Protein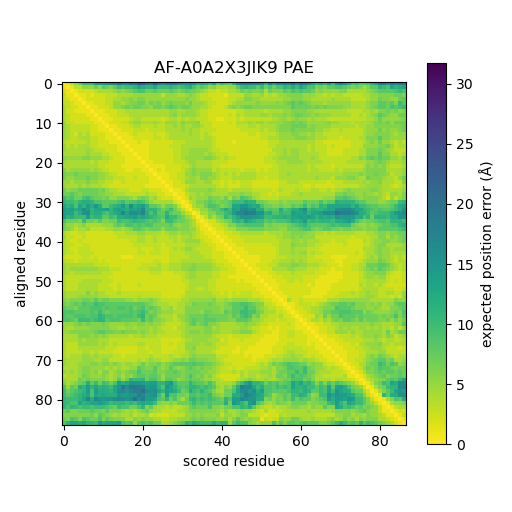 AF-A0A2X3JIK9-F1 (afdb_monomer)

Solvent-accessible surface area (backbone atoms only — not comparable to full-atom values): 5558 Å² total; per-residue (Å²): 132,72,75,82,64,86,90,65,76,93,85,82,82,79,79,94,63,52,96,82,71,41,65,70,62,54,59,35,82,33,58,60,94,71,64,46,97,95,49,74,58,70,52,69,30,84,69,65,54,39,33,42,35,30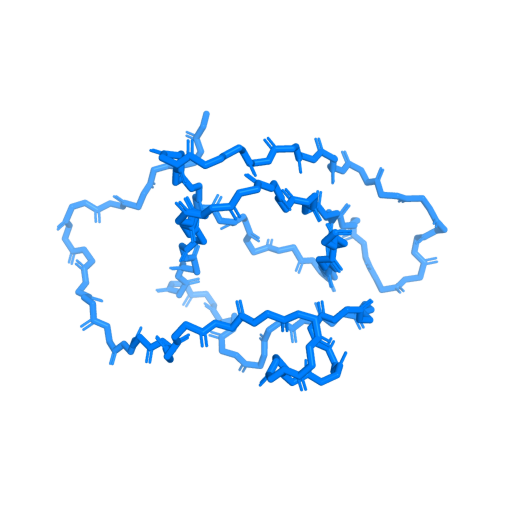,25,79,40,85,76,60,90,63,64,80,37,80,44,80,39,44,47,82,37,72,47,50,56,74,94,44,54,15,34,28,43,45,114

InterPro domains:
  IPR014510 Tellurite resistance predicted, YeaR [PIRSF020632] (1-75)
  IPR014710 RmlC-like jelly roll fold [G3DSA:2.60.120.10] (1-80)
  IPR015392 TehB/YeaR-like domain [PF09313] (12-72)

pLDDT: mean 84.68, std 9.93, range [57.59, 94.69]

Structure (mmCIF, N/CA/C/O backbone):
data_AF-A0A2X3JIK9-F1
#
_entry.id   AF-A0A2X3JIK9-F1
#
loop_
_atom_site.group_PDB
_atom_site.id
_atom_site.type_symbol
_atom_site.label_atom_id
_atom_site.label_alt_id
_atom_site.label_comp_id
_atom_site.label_asym_id
_atom_site.label_entity_id
_atom_site.label_seq_id
_atom_site.pdbx_PDB_ins_code
_atom_site.Cartn_x
_atom_site.Cartn_y
_atom_site.Cartn_z
_atom_site.occupancy
_atom_site.B_iso_or_equiv
_atom_site.auth_seq_id
_atom_site.auth_comp_id
_atom_site.auth_asym_id
_atom_site.auth_atom_id
_atom_site.pdbx_PDB_model_num
ATOM 1 N N . MET A 1 1 ? -1.419 -14.743 -1.741 1.00 65.19 1 MET A N 1
ATOM 2 C CA . MET A 1 1 ? -1.253 -13.561 -0.861 1.00 65.19 1 MET A CA 1
ATOM 3 C C . MET A 1 1 ? 0.238 -13.318 -0.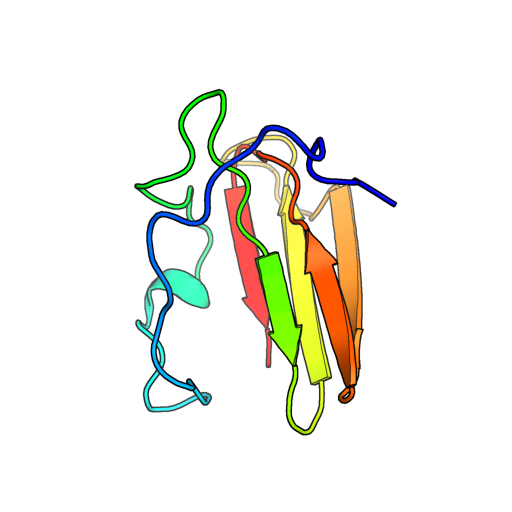691 1.00 65.19 1 MET A C 1
ATOM 5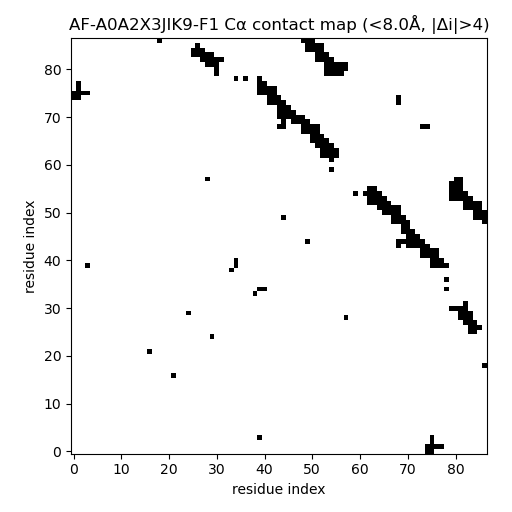 O O . MET A 1 1 ? 0.938 -14.290 -0.454 1.00 65.19 1 MET A O 1
ATOM 9 N N . LEU A 1 2 ? 0.737 -12.090 -0.875 1.00 79.00 2 LEU A N 1
ATOM 10 C CA . LEU A 1 2 ? 2.164 -11.804 -0.685 1.00 79.00 2 LEU A CA 1
ATOM 11 C C . LEU A 1 2 ? 2.499 -11.871 0.811 1.00 79.00 2 LEU A C 1
ATOM 13 O O . LEU A 1 2 ? 1.837 -11.210 1.613 1.00 79.00 2 LEU A O 1
ATOM 17 N N . GLN A 1 3 ? 3.509 -12.657 1.176 1.00 85.06 3 GLN A N 1
ATOM 18 C CA . GLN A 1 3 ? 4.013 -12.743 2.544 1.00 85.06 3 GLN A CA 1
ATOM 19 C C . GLN A 1 3 ? 5.383 -12.077 2.633 1.00 85.06 3 GLN A C 1
ATOM 21 O O . GLN A 1 3 ? 6.240 -12.293 1.780 1.00 85.06 3 GLN A O 1
ATOM 26 N N . ILE A 1 4 ? 5.568 -11.251 3.662 1.00 86.56 4 ILE A N 1
ATOM 27 C CA . ILE A 1 4 ? 6.867 -10.654 3.971 1.00 86.56 4 ILE A CA 1
ATOM 28 C C . ILE A 1 4 ? 7.718 -11.751 4.626 1.00 86.56 4 ILE A C 1
ATOM 30 O O . ILE A 1 4 ? 7.241 -12.356 5.591 1.00 86.56 4 ILE A O 1
ATOM 34 N N . PRO A 1 5 ? 8.937 -12.032 4.133 1.00 90.12 5 PRO A N 1
ATOM 35 C CA . PRO A 1 5 ? 9.802 -13.037 4.740 1.00 90.12 5 PRO A CA 1
ATOM 36 C C . PRO A 1 5 ? 10.095 -12.729 6.215 1.00 90.12 5 PRO A C 1
ATOM 38 O O . PRO A 1 5 ? 10.255 -11.573 6.603 1.00 90.12 5 PRO A O 1
ATOM 41 N N . GLN A 1 6 ? 10.191 -13.767 7.047 1.00 91.62 6 GLN A N 1
ATOM 42 C CA . GLN A 1 6 ? 10.283 -13.627 8.507 1.00 91.62 6 GLN A CA 1
ATOM 43 C C . GLN A 1 6 ? 11.552 -12.900 8.987 1.00 91.62 6 GLN A C 1
ATOM 45 O O . GLN A 1 6 ? 11.564 -12.333 10.074 1.00 91.62 6 GLN A O 1
ATOM 50 N N . ASN A 1 7 ? 12.612 -12.891 8.180 1.00 93.62 7 ASN A N 1
ATOM 51 C CA . ASN A 1 7 ? 13.870 -12.210 8.486 1.00 93.62 7 ASN A CA 1
ATOM 52 C C . ASN A 1 7 ? 13.834 -10.690 8.234 1.00 93.62 7 ASN A C 1
ATOM 54 O O . ASN A 1 7 ? 14.841 -10.018 8.452 1.00 93.62 7 ASN A O 1
ATOM 58 N N . TYR A 1 8 ? 12.716 -10.142 7.750 1.00 91.19 8 TYR A N 1
ATOM 59 C CA . TYR A 1 8 ? 12.568 -8.704 7.542 1.00 91.19 8 TYR A CA 1
ATOM 60 C C . TYR A 1 8 ? 12.298 -7.984 8.861 1.00 91.19 8 TYR A C 1
ATOM 62 O O . TYR A 1 8 ? 11.596 -8.479 9.739 1.00 91.19 8 TYR A O 1
ATOM 70 N N . ILE A 1 9 ? 12.831 -6.769 8.972 1.00 92.94 9 ILE A N 1
ATOM 71 C CA . ILE A 1 9 ? 12.745 -5.951 10.181 1.00 92.94 9 ILE A CA 1
ATOM 72 C C . ILE A 1 9 ? 11.760 -4.806 9.939 1.00 92.94 9 ILE A C 1
ATOM 74 O O . ILE A 1 9 ? 11.756 -4.179 8.878 1.00 92.94 9 ILE A O 1
ATOM 78 N N . HIS A 1 10 ? 10.927 -4.513 10.935 1.00 91.62 10 HIS A N 1
ATOM 79 C CA . HIS A 1 10 ? 10.043 -3.354 10.908 1.00 91.62 10 HIS A 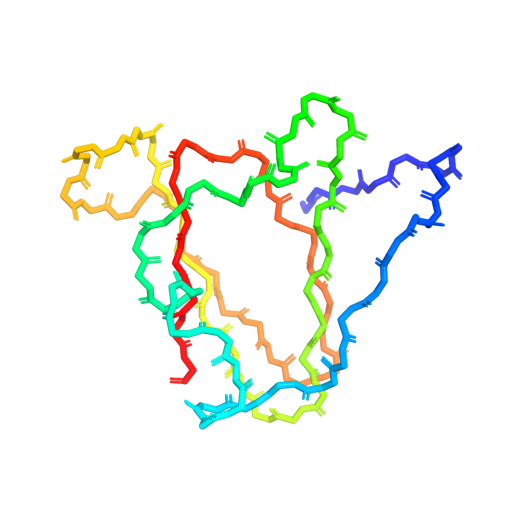CA 1
ATOM 80 C C . HIS A 1 10 ? 10.851 -2.056 11.047 1.00 91.62 10 HIS A C 1
ATOM 82 O O . HIS A 1 10 ? 11.530 -1.853 12.050 1.00 91.62 10 HIS A O 1
ATOM 88 N N . THR A 1 11 ? 10.755 -1.163 10.060 1.00 90.50 11 THR A N 1
ATOM 89 C CA . THR A 1 11 ? 11.560 0.072 10.013 1.00 90.50 11 THR A CA 1
ATOM 90 C C . THR A 1 11 ? 10.772 1.338 10.336 1.00 90.50 11 THR A C 1
ATOM 92 O O . THR A 1 11 ? 11.328 2.270 10.910 1.00 90.50 11 THR A O 1
ATOM 95 N N . ARG A 1 12 ? 9.486 1.402 9.972 1.00 90.00 12 ARG A N 1
ATOM 96 C CA . ARG A 1 12 ? 8.635 2.582 10.168 1.00 90.00 12 ARG A CA 1
ATOM 97 C C . ARG A 1 12 ? 7.162 2.189 10.187 1.00 90.00 12 ARG A C 1
ATOM 99 O O . ARG A 1 12 ? 6.736 1.366 9.384 1.00 90.00 12 ARG A O 1
ATOM 106 N N . SER A 1 13 ? 6.386 2.874 11.021 1.00 91.62 13 SER A N 1
ATOM 107 C CA . SER A 1 13 ? 4.923 2.853 11.014 1.00 91.62 13 SER A CA 1
ATOM 108 C C . SER A 1 13 ? 4.367 4.264 10.825 1.00 91.62 13 SER A C 1
ATOM 110 O O . SER A 1 13 ? 4.967 5.251 11.256 1.00 91.62 13 SER A O 1
ATOM 112 N N . THR A 1 14 ? 3.217 4.367 10.171 1.00 90.94 14 THR A N 1
ATOM 113 C CA . THR A 1 14 ? 2.445 5.610 10.067 1.00 90.94 14 THR A CA 1
ATOM 114 C C . THR A 1 14 ? 1.488 5.713 11.258 1.00 90.94 14 THR A C 1
ATOM 116 O O . THR A 1 14 ? 1.149 4.682 11.847 1.00 90.94 14 THR A O 1
ATOM 119 N N . PRO A 1 15 ? 1.025 6.916 11.639 1.00 94.69 15 PRO A N 1
ATOM 120 C CA . PRO A 1 15 ? -0.128 7.024 12.527 1.00 94.69 15 PRO A CA 1
ATOM 121 C C . PRO A 1 15 ? -1.386 6.479 11.830 1.00 94.69 15 PRO A C 1
ATOM 123 O O . PRO A 1 15 ? -1.377 6.194 10.628 1.00 94.69 15 PRO A O 1
ATOM 126 N N . PHE A 1 16 ? -2.484 6.359 12.576 1.00 94.12 16 PHE A N 1
ATOM 127 C CA . PHE A 1 16 ? -3.775 6.064 11.966 1.00 94.12 16 PHE A CA 1
ATOM 128 C C . PHE A 1 16 ? -4.234 7.222 11.085 1.00 94.12 16 PHE A C 1
ATOM 130 O O . PHE A 1 16 ? -4.220 8.385 11.491 1.00 94.12 16 PHE A O 1
ATOM 137 N N . TRP A 1 17 ? -4.668 6.872 9.880 1.00 94.69 17 TRP A N 1
ATOM 138 C CA . TRP A 1 17 ? -5.159 7.814 8.892 1.00 94.69 17 TRP A CA 1
ATOM 139 C C . TRP A 1 17 ? -6.624 7.566 8.566 1.00 94.69 17 TRP A C 1
ATOM 141 O O . TRP A 1 17 ? -7.106 6.435 8.576 1.00 94.69 17 TRP A O 1
ATOM 151 N N . ASN A 1 18 ? -7.316 8.651 8.244 1.00 93.75 18 ASN A N 1
ATOM 152 C CA . ASN A 1 18 ? -8.641 8.647 7.643 1.00 93.75 18 ASN A CA 1
ATOM 153 C C . ASN A 1 18 ? -8.618 9.522 6.375 1.00 93.75 18 ASN A C 1
ATOM 155 O O . ASN A 1 18 ? -7.564 10.028 5.987 1.00 93.75 18 ASN A O 1
ATOM 159 N N . LYS A 1 19 ? -9.775 9.732 5.733 1.00 91.38 19 LYS A N 1
ATOM 160 C CA . LYS A 1 19 ? -9.866 10.519 4.486 1.00 91.38 19 LYS A CA 1
ATOM 161 C C . LYS A 1 19 ? -9.326 11.956 4.610 1.00 91.38 19 LYS A C 1
ATOM 163 O O . LYS A 1 19 ? -8.983 12.551 3.600 1.00 91.38 19 LYS A O 1
ATOM 168 N N . GLN A 1 20 ? -9.272 12.508 5.822 1.00 92.88 20 GLN A N 1
ATOM 169 C CA . GLN A 1 20 ? -8.883 13.894 6.104 1.00 92.88 20 GLN A CA 1
ATOM 170 C C . GLN A 1 20 ? -7.427 14.006 6.577 1.00 92.88 20 GLN A C 1
ATOM 172 O O . GLN A 1 20 ? -6.778 15.013 6.319 1.00 92.88 20 GLN A O 1
ATOM 177 N N . THR A 1 21 ? -6.916 12.995 7.289 1.00 93.88 21 THR A N 1
ATOM 178 C CA . THR A 1 21 ? -5.583 13.037 7.917 1.00 93.88 21 THR A CA 1
ATOM 179 C C . THR A 1 21 ? -4.501 12.314 7.124 1.00 93.88 21 THR A C 1
ATOM 181 O O . THR A 1 21 ? -3.315 12.491 7.413 1.00 93.88 21 THR A O 1
ATOM 184 N N . ALA A 1 22 ? -4.880 11.489 6.145 1.00 91.62 22 ALA A N 1
ATOM 185 C CA . ALA A 1 22 ? -3.909 10.854 5.270 1.00 91.62 22 ALA A CA 1
ATOM 186 C C . ALA A 1 22 ? -3.248 11.895 4.347 1.00 91.62 22 ALA A C 1
ATOM 188 O O . ALA A 1 22 ? -3.903 12.850 3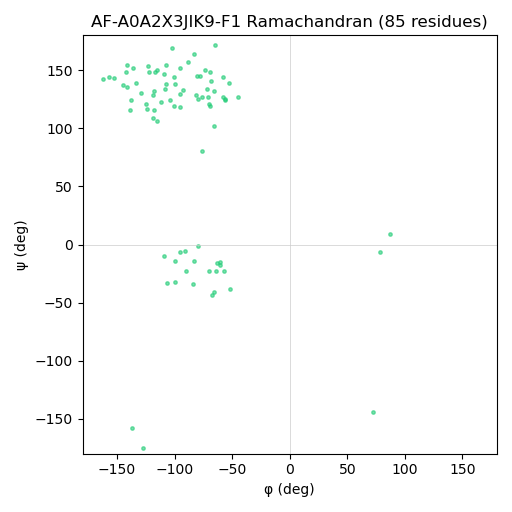.924 1.00 91.62 22 ALA A O 1
ATOM 189 N N . PRO A 1 23 ? -1.974 11.705 3.969 1.00 90.94 23 PRO A N 1
ATOM 190 C CA . PRO A 1 23 ? -1.346 12.523 2.940 1.00 90.94 23 PRO A CA 1
ATOM 191 C C . PRO A 1 23 ? -2.148 12.428 1.638 1.00 90.94 23 PRO A C 1
ATOM 193 O O . PRO A 1 23 ? -2.357 11.323 1.145 1.00 90.94 23 PRO A O 1
ATOM 196 N N . ALA A 1 24 ? -2.550 13.562 1.057 1.00 88.94 24 ALA A N 1
ATOM 197 C CA . ALA A 1 24 ? -3.412 13.591 -0.132 1.00 88.94 24 ALA A CA 1
ATOM 198 C C . ALA A 1 24 ? -2.887 12.713 -1.284 1.00 88.94 24 ALA A C 1
ATOM 200 O O . ALA A 1 24 ? -3.655 11.989 -1.911 1.00 88.94 24 ALA A O 1
ATOM 201 N N . GLY A 1 25 ? -1.563 12.683 -1.478 1.00 86.38 25 GLY A N 1
ATOM 202 C CA . GLY A 1 25 ? -0.920 11.876 -2.516 1.00 86.38 25 GLY A CA 1
ATOM 203 C C . GLY A 1 25 ? -1.149 10.364 -2.399 1.00 86.38 25 GLY A C 1
ATOM 204 O O . GLY A 1 25 ? -0.990 9.669 -3.395 1.00 86.38 25 GLY A O 1
ATOM 205 N N . ILE A 1 26 ? -1.568 9.837 -1.238 1.00 88.19 26 ILE A N 1
ATOM 206 C CA . ILE A 1 26 ? -1.878 8.404 -1.090 1.00 88.19 26 ILE A CA 1
ATOM 207 C C . ILE A 1 26 ? -3.163 7.995 -1.835 1.00 88.19 26 ILE A C 1
ATOM 209 O O . ILE A 1 26 ? -3.366 6.822 -2.162 1.00 88.19 26 ILE A O 1
ATOM 213 N N . PHE A 1 27 ? -4.037 8.971 -2.094 1.00 88.62 27 PHE A N 1
ATOM 214 C CA . PHE A 1 27 ? -5.286 8.801 -2.836 1.00 88.62 27 PHE A CA 1
ATOM 215 C C . PHE A 1 27 ? -5.122 9.052 -4.339 1.00 88.62 27 PHE A C 1
ATOM 217 O O . PHE A 1 27 ? -6.054 8.821 -5.108 1.00 88.62 27 PHE A O 1
ATOM 224 N N . GLU A 1 28 ? -3.940 9.492 -4.761 1.00 86.50 28 GLU A N 1
ATOM 225 C CA . GLU A 1 28 ? -3.552 9.638 -6.159 1.00 86.50 28 GLU A CA 1
ATOM 226 C C . GLU A 1 28 ? -2.648 8.471 -6.571 1.00 86.50 28 GLU A C 1
ATOM 228 O O . GLU A 1 28 ? -2.220 7.663 -5.740 1.00 86.50 28 GLU A O 1
ATOM 233 N N . ARG A 1 29 ? -2.374 8.324 -7.870 1.00 83.56 29 ARG A N 1
ATOM 234 C CA . ARG A 1 29 ? -1.414 7.319 -8.340 1.00 83.56 29 ARG A CA 1
ATOM 235 C C . ARG A 1 29 ? -0.020 7.741 -7.915 1.00 83.56 29 ARG A C 1
ATOM 237 O O . ARG A 1 29 ? 0.470 8.788 -8.323 1.00 83.56 29 ARG A O 1
ATOM 244 N N . HIS A 1 30 ? 0.615 6.907 -7.108 1.00 80.81 30 HIS A N 1
ATOM 245 C CA . HIS A 1 30 ? 1.968 7.144 -6.643 1.00 80.81 30 HIS A CA 1
ATOM 246 C C . HIS A 1 30 ? 2.752 5.840 -6.587 1.00 80.81 30 HIS A C 1
ATOM 248 O O . HIS A 1 30 ? 2.224 4.761 -6.305 1.00 80.81 30 HIS A O 1
ATOM 254 N N . LEU A 1 31 ? 4.050 5.968 -6.819 1.00 74.56 31 LEU A N 1
ATOM 255 C CA . LEU A 1 31 ? 5.025 5.059 -6.250 1.00 74.56 31 LEU A CA 1
ATOM 256 C C . LEU A 1 31 ? 5.250 5.503 -4.814 1.00 74.56 31 LEU A C 1
ATOM 258 O O . LEU A 1 31 ? 5.578 6.672 -4.583 1.00 74.56 31 LEU A O 1
ATOM 262 N N . ASP A 1 32 ? 5.085 4.610 -3.834 1.00 66.56 32 ASP A N 1
ATOM 263 C CA . ASP A 1 32 ? 5.521 4.964 -2.487 1.00 66.56 32 ASP A CA 1
ATOM 264 C C . ASP A 1 32 ? 6.998 5.343 -2.575 1.00 66.56 32 ASP A C 1
ATOM 266 O O . ASP A 1 32 ? 7.834 4.555 -3.014 1.00 66.56 32 ASP A O 1
ATOM 270 N N . LYS A 1 33 ? 7.348 6.546 -2.120 1.00 61.66 33 LYS A N 1
ATOM 271 C CA . LYS A 1 33 ? 8.734 7.040 -2.167 1.00 61.66 33 LYS A CA 1
ATOM 272 C C . LYS A 1 33 ? 9.712 6.156 -1.372 1.00 61.66 33 LYS A C 1
ATOM 274 O O . LYS A 1 33 ? 10.921 6.290 -1.516 1.00 61.66 33 LYS A O 1
ATOM 279 N N . GLY A 1 34 ? 9.192 5.269 -0.518 1.00 59.09 34 GLY A N 1
ATOM 280 C CA . GLY A 1 34 ? 9.947 4.246 0.208 1.00 59.09 34 GLY A CA 1
ATOM 281 C C . GLY A 1 34 ? 9.978 2.865 -0.460 1.00 59.09 34 GLY A C 1
ATOM 282 O O . GLY A 1 34 ? 10.706 1.999 0.024 1.00 59.09 34 GLY A O 1
ATOM 283 N N . THR A 1 35 ? 9.229 2.646 -1.544 1.00 64.88 35 THR A N 1
ATOM 284 C CA . THR A 1 35 ? 9.198 1.394 -2.313 1.00 64.88 35 THR A CA 1
ATOM 285 C C . THR A 1 35 ? 10.448 1.300 -3.178 1.00 64.88 35 THR A C 1
ATOM 287 O O . THR A 1 35 ? 10.477 1.616 -4.360 1.00 64.88 35 THR A O 1
ATOM 290 N N . ARG A 1 36 ? 11.525 0.877 -2.524 1.00 71.00 36 ARG A N 1
ATOM 291 C CA . ARG A 1 36 ? 12.773 0.409 -3.130 1.00 71.00 36 ARG A CA 1
ATOM 292 C C . ARG A 1 36 ? 12.859 -1.106 -2.959 1.00 71.00 36 ARG A C 1
ATOM 294 O O . ARG A 1 36 ? 12.278 -1.604 -1.990 1.00 71.00 36 ARG A O 1
ATOM 301 N N . PRO A 1 37 ? 13.577 -1.847 -3.818 1.00 75.31 37 PRO A N 1
ATOM 302 C CA . PRO A 1 37 ? 13.739 -3.293 -3.664 1.00 75.31 37 PRO A CA 1
ATOM 303 C C . PRO A 1 37 ? 14.066 -3.679 -2.213 1.00 75.31 37 PRO A C 1
ATOM 305 O O . PRO A 1 37 ? 14.959 -3.097 -1.599 1.00 75.31 37 PRO A O 1
ATOM 308 N N . GLY A 1 38 ? 13.290 -4.606 -1.641 1.00 79.25 38 GLY A N 1
ATOM 309 C CA . GLY A 1 38 ? 13.440 -5.025 -0.240 1.00 79.25 38 GLY A CA 1
ATOM 310 C C . GLY A 1 38 ? 12.677 -4.189 0.800 1.00 79.25 38 GLY A C 1
ATOM 311 O O . GLY A 1 38 ? 12.868 -4.394 1.995 1.00 79.25 38 GLY A O 1
ATOM 312 N N . VAL A 1 39 ? 11.793 -3.272 0.398 1.00 84.19 39 VAL A N 1
ATOM 313 C CA . VAL A 1 39 ? 10.831 -2.621 1.306 1.00 84.19 39 VAL A CA 1
ATOM 314 C C . VAL A 1 39 ? 9.419 -3.077 0.966 1.00 84.19 39 VAL A C 1
ATOM 316 O O . VAL A 1 39 ? 8.959 -2.898 -0.159 1.00 84.19 39 VAL A O 1
ATOM 319 N N . TYR A 1 40 ? 8.724 -3.647 1.949 1.00 86.00 40 TYR A N 1
ATOM 320 C CA . TYR A 1 40 ? 7.370 -4.170 1.788 1.00 86.00 40 TYR A CA 1
ATOM 321 C C . TYR A 1 40 ? 6.390 -3.376 2.651 1.00 86.00 40 TYR A C 1
ATOM 323 O O . TYR A 1 40 ? 6.381 -3.551 3.874 1.00 86.00 40 TYR A O 1
ATOM 331 N N . PRO A 1 41 ? 5.557 -2.512 2.050 1.00 87.75 41 PRO A N 1
ATOM 332 C CA . PRO A 1 41 ? 4.493 -1.850 2.782 1.00 87.75 41 PRO A CA 1
ATOM 333 C C . PRO A 1 41 ? 3.421 -2.864 3.206 1.00 87.75 41 PRO A C 1
ATOM 335 O O . PRO A 1 41 ? 3.047 -3.776 2.461 1.00 87.75 41 PRO A O 1
ATOM 338 N N . ARG A 1 42 ? 2.906 -2.693 4.425 1.00 89.75 42 ARG A N 1
ATOM 339 C CA . ARG A 1 42 ? 1.795 -3.482 4.963 1.00 89.75 42 ARG A CA 1
ATOM 340 C C . ARG A 1 42 ? 0.690 -2.545 5.421 1.00 89.75 42 ARG A C 1
ATOM 342 O O . ARG A 1 42 ? 0.915 -1.719 6.301 1.00 89.75 42 ARG A O 1
ATOM 349 N N . LEU A 1 43 ? -0.491 -2.702 4.834 1.00 90.38 43 LEU A N 1
ATOM 350 C CA . LEU A 1 43 ? -1.676 -1.911 5.137 1.00 90.38 43 LEU A CA 1
ATOM 351 C C . LEU A 1 43 ? -2.638 -2.744 5.982 1.00 90.38 43 LEU A C 1
ATOM 353 O O . LEU A 1 43 ? -3.046 -3.833 5.577 1.00 90.38 43 LEU A O 1
ATOM 357 N N . SER A 1 44 ? -3.002 -2.214 7.145 1.00 92.62 44 SER A N 1
ATOM 358 C CA . SER A 1 44 ? -4.011 -2.795 8.032 1.00 92.62 44 SER A CA 1
ATOM 359 C C . SER A 1 44 ? -5.170 -1.821 8.180 1.00 92.62 44 SER A C 1
ATOM 361 O O . SER A 1 44 ? -4.947 -0.638 8.444 1.00 92.62 44 SER A O 1
ATOM 363 N N . VAL A 1 45 ? -6.399 -2.312 8.025 1.00 93.81 45 VAL A N 1
ATOM 364 C CA . VAL A 1 45 ? -7.606 -1.494 8.190 1.00 93.81 45 VAL A CA 1
ATOM 365 C C . VAL A 1 45 ? -8.198 -1.770 9.563 1.00 93.81 45 VAL A C 1
ATOM 367 O O . VAL A 1 45 ? -8.570 -2.898 9.878 1.00 93.81 45 VAL A O 1
ATOM 370 N N . MET A 1 46 ? -8.280 -0.734 10.394 1.00 93.94 46 MET A N 1
ATOM 371 C CA . MET A 1 46 ? -8.839 -0.868 11.744 1.00 93.94 46 MET A CA 1
ATOM 372 C C . MET A 1 46 ? -10.363 -0.769 11.765 1.00 93.94 46 MET A C 1
ATOM 374 O O . MET A 1 46 ? -11.002 -1.411 12.588 1.00 93.94 46 MET A O 1
ATOM 378 N N . HIS A 1 47 ? -10.945 0.042 10.880 1.00 93.75 47 HIS A N 1
ATOM 379 C CA . HIS A 1 47 ? -12.383 0.279 10.804 1.00 93.75 47 HIS A CA 1
ATOM 380 C C . HIS A 1 47 ? -12.784 0.652 9.371 1.00 93.75 47 HIS A C 1
ATOM 382 O O . HIS A 1 47 ? -12.050 1.376 8.697 1.00 93.75 47 HIS A O 1
ATOM 388 N N . GLY A 1 48 ? -13.958 0.196 8.926 1.00 94.44 48 GLY A N 1
ATOM 389 C CA . GLY A 1 48 ? -14.429 0.376 7.551 1.00 94.44 48 GLY A CA 1
ATOM 390 C C . GLY A 1 48 ? -13.668 -0.502 6.556 1.00 94.44 48 GLY A C 1
ATOM 391 O O . GLY A 1 48 ? -13.286 -1.621 6.8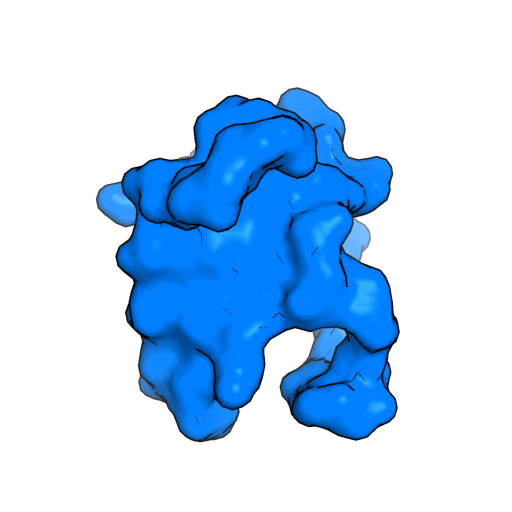86 1.00 94.44 48 GLY A O 1
ATOM 392 N N . ALA A 1 49 ? -13.436 0.018 5.352 1.00 94.00 49 ALA A N 1
ATOM 393 C CA . ALA A 1 49 ? -12.725 -0.687 4.295 1.00 94.00 49 ALA A CA 1
ATOM 394 C C . ALA A 1 49 ? -11.808 0.261 3.516 1.00 94.00 49 ALA A C 1
ATOM 396 O O . ALA A 1 49 ? -12.062 1.462 3.427 1.00 94.00 49 ALA A O 1
ATOM 397 N N . VAL A 1 50 ? -10.753 -0.290 2.922 1.00 93.81 50 VAL A N 1
ATOM 398 C CA . VAL A 1 50 ? -9.872 0.420 1.989 1.00 93.81 50 VAL A CA 1
ATOM 399 C C . VAL A 1 50 ? -9.721 -0.414 0.728 1.00 93.81 50 VAL A C 1
ATOM 401 O O . VAL A 1 50 ? -9.402 -1.602 0.780 1.00 93.81 50 VAL A O 1
ATOM 404 N N . LYS A 1 51 ? -9.916 0.218 -0.427 1.00 93.12 51 LYS A N 1
ATOM 405 C CA . LYS A 1 51 ? -9.652 -0.378 -1.732 1.00 93.12 51 LYS A CA 1
ATOM 406 C C . LYS A 1 51 ? -8.258 0.019 -2.207 1.00 93.12 51 LYS A C 1
ATOM 408 O O . LYS A 1 51 ? -7.985 1.195 -2.414 1.00 93.12 51 LYS A O 1
ATOM 413 N N . TYR A 1 52 ? -7.390 -0.961 -2.404 1.00 90.81 52 TYR A N 1
ATOM 414 C CA . TYR A 1 52 ? -6.089 -0.791 -3.037 1.00 90.81 52 TYR A CA 1
ATOM 415 C C . TYR A 1 52 ? -6.198 -1.066 -4.538 1.00 90.81 52 TYR A C 1
ATOM 417 O O . TYR A 1 52 ? -6.779 -2.073 -4.956 1.00 90.81 52 TYR A O 1
ATOM 425 N N . LEU A 1 53 ? -5.615 -0.170 -5.329 1.00 90.50 53 LEU A N 1
ATOM 426 C CA . LEU A 1 53 ? -5.494 -0.260 -6.778 1.00 90.50 53 LEU A CA 1
ATOM 427 C C . LEU A 1 53 ? -4.007 -0.298 -7.132 1.00 90.50 53 LEU A C 1
ATOM 429 O O . LEU A 1 53 ? -3.289 0.660 -6.856 1.00 90.50 53 LEU A O 1
ATOM 433 N N . GLY A 1 54 ? -3.553 -1.406 -7.706 1.00 89.25 54 GLY A N 1
ATOM 434 C CA . GLY A 1 54 ? -2.233 -1.548 -8.308 1.00 89.25 54 GLY A CA 1
ATOM 435 C C . GLY A 1 54 ? -2.335 -1.421 -9.822 1.00 89.25 54 GLY A C 1
ATOM 436 O O . GLY A 1 54 ? -3.327 -1.849 -10.416 1.00 89.25 54 GLY A O 1
ATOM 437 N N . TYR A 1 55 ? -1.314 -0.817 -10.418 1.00 88.00 55 TYR A N 1
ATOM 438 C CA . TYR A 1 55 ? -1.201 -0.639 -11.858 1.00 88.00 55 TYR A CA 1
ATOM 439 C C . TYR A 1 55 ? 0.099 -1.259 -12.382 1.00 88.00 55 TYR A C 1
ATOM 441 O O . TYR A 1 55 ? 1.092 -1.362 -11.651 1.00 88.00 55 TYR A O 1
ATOM 449 N N . ALA A 1 56 ? 0.096 -1.650 -13.659 1.00 84.94 56 ALA A N 1
ATOM 450 C CA . ALA A 1 56 ? 1.252 -2.263 -14.311 1.00 84.94 56 ALA A CA 1
ATOM 451 C C . ALA A 1 56 ? 2.425 -1.276 -14.476 1.00 84.94 56 ALA A C 1
ATOM 453 O O . ALA A 1 56 ? 3.571 -1.617 -14.177 1.00 84.94 56 ALA A O 1
ATOM 454 N N . ASP A 1 57 ? 2.131 -0.043 -14.891 1.00 81.44 57 ASP A N 1
ATOM 455 C CA . ASP A 1 57 ? 3.102 1.037 -15.123 1.00 81.44 57 ASP A CA 1
ATOM 456 C C . ASP A 1 57 ? 2.586 2.380 -14.555 1.00 81.44 57 ASP A C 1
ATOM 458 O O . ASP A 1 57 ? 1.7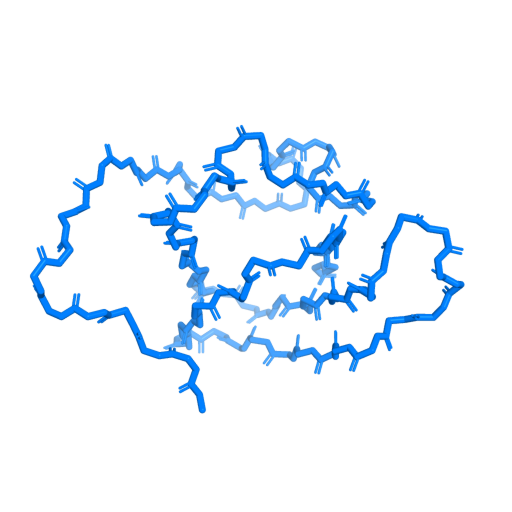83 2.370 -13.621 1.00 81.44 57 ASP A O 1
ATOM 462 N N . GLU A 1 58 ? 3.069 3.531 -15.030 1.00 77.19 58 GLU A N 1
ATOM 463 C CA . GLU A 1 58 ? 2.626 4.878 -14.611 1.00 77.19 58 GLU A CA 1
ATOM 464 C C . GLU A 1 58 ? 1.466 5.424 -15.468 1.00 77.19 58 GLU A C 1
ATOM 466 O O . GLU A 1 58 ? 0.681 6.256 -15.011 1.00 77.19 58 GLU A O 1
ATOM 471 N N . HIS A 1 59 ? 1.305 4.916 -16.688 1.00 81.62 59 HIS A N 1
ATOM 472 C CA . HIS A 1 59 ? 0.375 5.417 -17.699 1.00 81.62 59 HIS A CA 1
ATOM 473 C C . HIS A 1 59 ? -0.815 4.483 -17.959 1.00 81.62 59 HIS A C 1
ATOM 475 O O . HIS A 1 59 ? -1.761 4.891 -18.631 1.00 81.62 59 HIS A O 1
ATOM 481 N N . SER A 1 60 ? -0.816 3.252 -17.426 1.00 85.81 60 SER A N 1
ATOM 482 C CA . SER A 1 60 ? -1.926 2.304 -17.616 1.00 85.81 60 SER A CA 1
ATOM 483 C C . SER A 1 60 ? -3.245 2.927 -17.149 1.00 85.81 60 SER A C 1
ATOM 485 O O . SER A 1 60 ? -3.334 3.363 -16.002 1.00 85.81 60 SER A O 1
ATOM 487 N N . ALA A 1 61 ? -4.261 2.966 -18.011 1.00 86.75 61 ALA A N 1
ATOM 488 C CA . ALA A 1 61 ? -5.542 3.596 -17.684 1.00 86.75 61 ALA A CA 1
ATOM 489 C C . ALA A 1 61 ? -6.284 2.854 -16.558 1.00 86.75 61 ALA A C 1
ATOM 491 O O . ALA A 1 61 ? -6.809 3.473 -15.636 1.00 86.75 61 ALA A O 1
ATOM 492 N N . GLU A 1 62 ? -6.257 1.522 -16.605 1.00 89.31 62 GLU A N 1
ATOM 493 C CA . GLU A 1 62 ? -6.981 0.656 -15.678 1.00 89.31 62 GLU A CA 1
ATOM 494 C C . GLU A 1 62 ? -6.029 -0.075 -14.716 1.00 89.31 62 GLU A C 1
ATOM 496 O O . GLU A 1 62 ? -4.901 -0.414 -15.097 1.00 89.31 62 GLU A O 1
ATOM 501 N N . PRO A 1 63 ? -6.461 -0.335 -13.468 1.00 91.12 63 PRO A N 1
ATOM 502 C CA . PRO A 1 63 ? -5.683 -1.112 -12.512 1.00 91.12 63 PRO A CA 1
ATOM 503 C C . PRO A 1 63 ? -5.657 -2.597 -12.900 1.00 91.12 63 PRO A C 1
ATOM 505 O O . PRO A 1 63 ? -6.695 -3.202 -13.168 1.00 91.12 63 PRO A O 1
ATOM 508 N N . ASP A 1 64 ? -4.475 -3.213 -12.852 1.00 91.12 64 ASP A N 1
ATOM 509 C CA . ASP A 1 64 ? -4.296 -4.659 -13.058 1.00 91.12 64 ASP A CA 1
ATOM 510 C C . ASP A 1 64 ? -4.560 -5.460 -11.773 1.00 91.12 64 ASP A C 1
ATOM 512 O O . ASP A 1 64 ? -4.709 -6.685 -11.790 1.00 91.12 64 ASP A O 1
ATOM 516 N N . GLN A 1 65 ? -4.620 -4.764 -10.636 1.00 88.25 65 GLN A N 1
ATOM 517 C CA . GLN A 1 65 ? -4.847 -5.353 -9.332 1.00 88.25 65 GLN A CA 1
ATOM 518 C C . GLN A 1 65 ? -5.808 -4.493 -8.517 1.00 88.25 65 GLN A C 1
ATOM 520 O O . GLN A 1 65 ? -5.485 -3.381 -8.112 1.00 88.25 65 GLN A O 1
ATOM 525 N N . VAL A 1 66 ? -6.977 -5.048 -8.199 1.00 91.50 66 VAL A N 1
ATOM 526 C CA . VAL A 1 66 ? -7.970 -4.407 -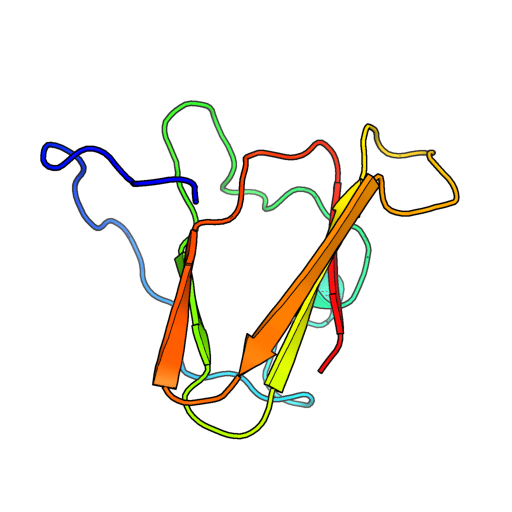7.331 1.00 91.50 66 VAL A CA 1
ATOM 527 C C . VAL A 1 66 ? -8.194 -5.268 -6.109 1.00 91.50 66 VAL A C 1
ATOM 529 O O . VAL A 1 66 ? -8.419 -6.475 -6.198 1.00 91.50 66 VAL A O 1
ATOM 532 N N . ILE A 1 67 ? -8.093 -4.645 -4.946 1.00 90.62 67 ILE A N 1
ATOM 533 C CA . ILE A 1 67 ? -8.110 -5.342 -3.674 1.00 90.62 67 ILE A CA 1
ATOM 534 C C . ILE A 1 67 ? -8.979 -4.562 -2.700 1.00 90.62 67 ILE A C 1
ATOM 536 O O . ILE A 1 67 ? -8.686 -3.406 -2.424 1.00 90.62 67 ILE A O 1
ATOM 540 N N . LEU A 1 68 ? -9.988 -5.207 -2.123 1.00 92.25 68 LEU A N 1
ATOM 541 C CA . LEU A 1 68 ? -10.736 -4.669 -0.990 1.00 92.25 68 LEU A CA 1
ATOM 542 C C . LEU A 1 68 ? -10.155 -5.226 0.317 1.00 92.25 68 LEU A C 1
ATOM 544 O O . LEU A 1 68 ? -9.938 -6.433 0.429 1.00 92.25 68 LEU A O 1
ATOM 548 N N . ILE A 1 69 ? -9.852 -4.346 1.268 1.00 91.75 69 ILE A N 1
ATOM 549 C CA . ILE A 1 69 ? -9.310 -4.685 2.586 1.00 91.75 69 ILE A CA 1
ATOM 550 C C . ILE A 1 69 ? -10.317 -4.198 3.623 1.00 91.75 69 ILE A C 1
ATOM 552 O O . ILE A 1 69 ? -10.475 -2.996 3.813 1.00 91.75 69 ILE A O 1
ATOM 556 N N . GLU A 1 70 ? -11.002 -5.138 4.260 1.00 94.38 70 GLU A N 1
ATOM 557 C CA . GLU A 1 70 ? -11.997 -4.873 5.301 1.00 94.38 70 GLU A CA 1
ATOM 558 C C . GLU A 1 70 ? -11.342 -4.680 6.675 1.00 94.38 70 GLU A C 1
ATOM 560 O O . GLU A 1 70 ? -10.192 -5.075 6.903 1.00 94.38 70 GLU A O 1
ATOM 565 N N . ALA A 1 71 ? -12.092 -4.111 7.615 1.00 94.25 71 ALA A N 1
ATOM 566 C CA . ALA A 1 71 ? -11.672 -3.970 9.003 1.00 94.25 71 ALA A CA 1
ATOM 567 C C . ALA A 1 71 ? -11.220 -5.309 9.612 1.00 94.25 71 ALA A C 1
ATOM 569 O O . ALA A 1 71 ? -11.815 -6.361 9.378 1.00 94.25 71 ALA A O 1
ATOM 570 N N . GLY A 1 72 ? -10.137 -5.271 10.389 1.00 89.31 72 GLY A N 1
ATOM 571 C CA . GLY A 1 72 ? -9.520 -6.461 10.982 1.00 89.31 72 GLY A CA 1
ATOM 572 C C . GLY A 1 72 ? -8.650 -7.265 10.011 1.00 89.31 72 GLY A C 1
ATOM 573 O O . GLY A 1 72 ? -7.950 -8.181 10.440 1.00 89.31 72 GLY A O 1
ATOM 574 N N . SER A 1 73 ? -8.632 -6.903 8.724 1.00 87.19 73 SER A N 1
ATOM 575 C CA . SER A 1 73 ? -7.745 -7.504 7.732 1.00 87.19 73 SER A CA 1
ATOM 576 C C . SER A 1 73 ? -6.473 -6.684 7.537 1.00 87.19 73 SER A C 1
ATOM 578 O O . SER A 1 73 ? -6.427 -5.460 7.690 1.00 87.19 73 SER A O 1
ATOM 580 N N . LEU A 1 74 ? -5.417 -7.394 7.158 1.00 85.00 74 LEU A N 1
ATOM 581 C CA . LEU A 1 74 ? -4.106 -6.836 6.872 1.00 85.00 74 LEU A CA 1
ATOM 582 C C . LEU A 1 74 ? -3.571 -7.415 5.575 1.00 85.00 74 LEU A C 1
ATOM 584 O O . LEU A 1 74 ? -3.705 -8.612 5.307 1.00 85.00 74 LEU A O 1
ATOM 588 N N . ARG A 1 75 ? -2.957 -6.558 4.763 1.00 84.31 75 ARG A N 1
ATOM 589 C CA . ARG A 1 75 ? -2.420 -6.966 3.475 1.00 84.31 75 ARG A CA 1
ATOM 590 C C . ARG A 1 75 ? -1.097 -6.289 3.165 1.00 84.31 75 ARG A C 1
ATOM 592 O O . ARG A 1 75 ? -0.930 -5.086 3.334 1.00 84.31 75 ARG A O 1
ATOM 599 N N . CYS A 1 76 ? -0.161 -7.084 2.671 1.00 77.25 76 CYS A N 1
ATOM 600 C CA . CYS A 1 76 ? 1.084 -6.593 2.100 1.00 77.25 76 CYS A CA 1
ATOM 601 C C . CYS A 1 76 ? 0.818 -6.153 0.659 1.00 77.25 76 CYS A C 1
ATOM 603 O O . CYS A 1 76 ? 0.233 -6.922 -0.119 1.00 77.25 76 CYS A O 1
ATOM 605 N N . SER A 1 77 ? 1.221 -4.935 0.307 1.00 68.12 77 SER A N 1
ATOM 606 C CA . SER A 1 77 ? 1.192 -4.493 -1.085 1.00 68.12 77 SER A CA 1
ATOM 607 C C . SER A 1 77 ? 2.413 -5.041 -1.823 1.00 68.12 77 SER A C 1
ATOM 609 O O . SER A 1 77 ? 3.495 -5.214 -1.257 1.00 68.12 77 SER A O 1
ATOM 611 N N . LEU A 1 78 ? 2.221 -5.368 -3.100 1.00 62.38 78 LEU A N 1
ATOM 612 C CA . LEU A 1 78 ? 3.335 -5.630 -4.005 1.00 62.38 78 LEU A CA 1
ATOM 613 C C . LEU A 1 78 ? 4.004 -4.299 -4.349 1.00 62.38 78 LEU A C 1
ATOM 615 O O . LEU A 1 78 ? 3.335 -3.268 -4.431 1.00 62.38 78 LEU A O 1
ATOM 619 N N . GLN A 1 79 ? 5.309 -4.341 -4.610 1.00 62.59 79 GLN A N 1
ATOM 620 C CA . GLN A 1 79 ? 5.982 -3.240 -5.291 1.00 62.59 79 GLN A CA 1
ATOM 621 C C . GLN A 1 79 ? 5.412 -3.170 -6.709 1.00 62.59 79 GLN A C 1
ATOM 623 O O . GLN A 1 79 ? 5.699 -4.026 -7.545 1.00 62.59 79 GLN A O 1
ATOM 628 N N . LYS A 1 80 ? 4.520 -2.213 -6.941 1.00 64.62 80 LYS A N 1
ATOM 629 C CA . LYS A 1 80 ? 3.884 -1.954 -8.233 1.00 64.62 80 LYS A CA 1
ATOM 630 C C . LYS A 1 80 ? 4.328 -0.586 -8.721 1.00 64.62 80 LYS A C 1
ATOM 632 O O . LYS A 1 80 ? 4.578 0.291 -7.902 1.00 64.62 80 LYS A O 1
ATOM 637 N N . SER A 1 81 ? 4.390 -0.415 -10.038 1.00 57.59 81 SER A N 1
ATOM 638 C CA . SER A 1 81 ? 4.830 0.815 -10.709 1.00 57.59 81 SER A CA 1
ATOM 639 C C . SER A 1 81 ? 3.928 2.025 -10.428 1.00 57.59 81 SER A C 1
ATOM 641 O O . SER A 1 81 ? 4.322 3.160 -10.658 1.00 57.59 81 SER A O 1
ATOM 643 N N . GLY A 1 82 ? 2.722 1.788 -9.910 1.00 64.94 82 GLY A N 1
ATOM 644 C CA . GLY A 1 82 ? 1.839 2.810 -9.373 1.00 64.94 82 GLY A CA 1
ATOM 645 C C . GLY A 1 82 ? 0.770 2.178 -8.493 1.00 64.94 82 GLY A C 1
ATOM 646 O O . GLY A 1 82 ? 0.274 1.085 -8.786 1.00 64.94 82 GLY A O 1
ATOM 647 N N . THR A 1 83 ? 0.427 2.859 -7.404 1.00 71.69 83 THR A N 1
ATOM 648 C CA . THR A 1 83 ? -0.615 2.429 -6.473 1.00 71.69 83 THR A CA 1
ATOM 649 C C . THR A 1 83 ? -1.508 3.586 -6.065 1.00 71.69 83 THR A C 1
ATOM 651 O O . THR A 1 83 ? -1.074 4.736 -6.052 1.00 71.69 83 THR A O 1
ATOM 654 N N . THR A 1 84 ? -2.758 3.279 -5.733 1.00 79.38 84 THR A N 1
ATOM 655 C CA . THR A 1 84 ? -3.726 4.254 -5.228 1.00 79.38 84 THR A CA 1
ATOM 656 C C . THR A 1 84 ? -4.628 3.605 -4.193 1.00 79.38 84 THR A C 1
ATOM 658 O O . THR A 1 84 ? -5.107 2.484 -4.392 1.00 79.38 84 THR A O 1
ATOM 661 N N . LEU A 1 85 ? -4.900 4.317 -3.100 1.00 78.50 85 LEU A N 1
ATOM 662 C CA . LEU A 1 85 ? -5.897 3.909 -2.117 1.00 78.50 85 LEU A CA 1
ATOM 663 C C . LEU A 1 85 ? -7.207 4.660 -2.338 1.00 78.50 85 LEU A C 1
ATOM 665 O O . LEU A 1 85 ? -7.217 5.864 -2.570 1.00 78.50 85 LEU A O 1
ATOM 669 N N . LYS A 1 86 ? -8.327 3.950 -2.226 1.00 80.56 86 LYS A N 1
ATOM 670 C CA . LYS A 1 86 ? -9.669 4.530 -2.219 1.00 80.56 86 LYS A CA 1
ATOM 671 C C . LYS A 1 86 ? -10.398 4.106 -0.940 1.00 80.56 86 LYS A C 1
ATOM 673 O O . LYS A 1 86 ? -10.587 2.905 -0.742 1.00 80.56 86 LYS A O 1
ATOM 678 N N . PRO A 1 87 ? -10.751 5.052 -0.061 1.00 72.50 87 PRO A N 1
ATOM 679 C CA . PRO A 1 87 ? -11.445 4.782 1.194 1.00 72.50 87 PRO A CA 1
ATOM 680 C C . PRO A 1 87 ? -12.971 4.824 1.046 1.00 72.50 87 PRO A C 1
ATOM 682 O O . PRO A 1 87 ? -13.479 5.294 0.003 1.00 72.50 87 PRO A O 1
#

Foldseek 3Di:
DDDQDPPADDDDDDPDDDPPRDDPCQQPKDQPPPPDPRDKDKDAAQAAKKWKFAPQARPDPHGPDIDIHHHPGMDIDDRGNIMHIDD

Sequence (87 aa):
MLQIPQNYIHTRSTPFWNKQTAPAGIFERHLDKGTRPGVYPRLSVMHGAVKYLGYADEHSAEPDQVILIEAGSLRCSLQKSGTTLKP

Secondary structure (DSSP, 8-state):
-----TT------PPP--TTTS-GGGGSSB--TT--TT---EEE-SSSEEEEEEESSSS-SS-SEEEEEETT-EEEPP--SEEEEE-

Radius of gyration: 12.76 Å; Cα contacts (8 Å, |Δi|>4): 139; chains: 1; bounding box: 28×28×30 Å

Nearest PDB structures (foldseek):
  3bb6-assembly3_D  TM=9.569E-01  e=1.190E-09  Escherichia coli K-12
  3bb6-assembly1_C  TM=9.523E-01  e=1.340E-09  Escherichia coli K-12
  3dl3-assembly3_B  TM=8.736E-01  e=2.250E-04  Aliivibrio fischeri ES114
  3dl3-assembly3_E  TM=8.788E-01  e=3.623E-04  Aliivibrio fischeri ES114
  3dl3-assembly4_I  TM=8.811E-01  e=7.404E-04  Aliivibrio fischeri ES114

Organism: Escherichia coli (NCBI:txid562)

Mean predicted aligned error: 5.02 Å